Protein AF-A0A842RQL1-F1 (afdb_monomer_lite)

Foldseek 3Di:
DVVQVVVLVVVCVVDPPQDFDAQPPPRHTDDLVVVCVVVVVDGSVVSSVQNPDPVDHDHDPVRVVVVLVVLLVVLCVVPQWDAAPQPRDIDGLVLQCVQPVVDDSVRSSVQVVPNPHHGHSHPVSVVVVVVVVVVVVVVVD

Radius of gyration: 20.61 Å; chains: 1; bounding box: 46×21×64 Å

Structure (mmCIF, N/CA/C/O backbone):
data_AF-A0A842RQL1-F1
#
_entry.id   AF-A0A842RQL1-F1
#
loop_
_atom_site.group_PDB
_atom_site.id
_atom_site.type_symbol
_atom_site.label_atom_id
_atom_site.label_alt_id
_atom_site.label_comp_id
_atom_site.label_asym_id
_atom_site.label_entity_id
_atom_site.label_seq_id
_atom_site.pdbx_PDB_ins_code
_atom_site.Cartn_x
_atom_site.Cartn_y
_atom_site.Cartn_z
_atom_site.occupancy
_atom_site.B_iso_or_equiv
_atom_site.auth_seq_id
_atom_site.auth_comp_id
_atom_site.auth_asym_id
_atom_site.auth_atom_id
_atom_site.pdbx_PDB_model_num
ATOM 1 N N . MET A 1 1 ? 17.339 8.355 2.022 1.00 83.81 1 MET A N 1
ATOM 2 C CA . MET A 1 1 ? 16.673 8.332 0.694 1.00 83.81 1 MET A CA 1
ATOM 3 C C . MET A 1 1 ? 17.666 8.592 -0.432 1.00 83.81 1 MET A C 1
ATOM 5 O O . MET A 1 1 ? 17.763 7.773 -1.337 1.00 83.81 1 MET A O 1
ATOM 9 N N . TRP A 1 2 ? 18.441 9.677 -0.350 1.00 88.44 2 TRP A N 1
ATOM 10 C CA . TRP A 1 2 ? 19.443 10.046 -1.355 1.00 88.44 2 TRP A CA 1
ATOM 11 C C . TRP A 1 2 ? 20.438 8.914 -1.684 1.00 88.44 2 TRP A C 1
ATOM 13 O O . TRP A 1 2 ? 20.646 8.610 -2.856 1.00 88.44 2 TRP A O 1
ATOM 23 N N . ASP A 1 3 ? 20.943 8.196 -0.675 1.00 92.00 3 ASP A N 1
ATOM 24 C CA . ASP A 1 3 ? 21.897 7.092 -0.889 1.00 92.00 3 ASP A CA 1
ATOM 25 C C . ASP A 1 3 ? 21.315 5.960 -1.739 1.00 92.00 3 ASP A C 1
ATOM 27 O O . ASP A 1 3 ? 21.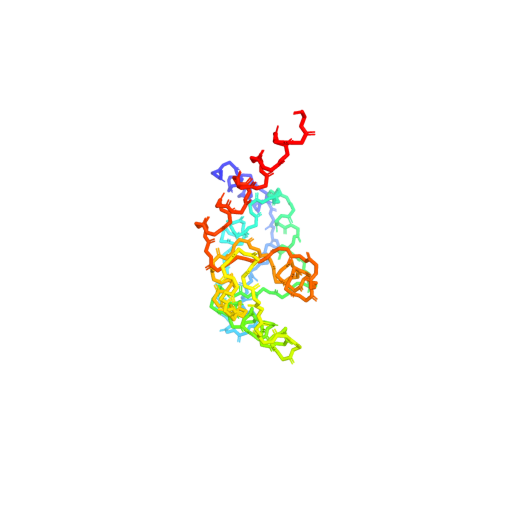981 5.428 -2.625 1.00 92.00 3 ASP A O 1
ATOM 31 N N . LYS A 1 4 ? 20.036 5.621 -1.528 1.00 91.88 4 LYS A N 1
ATOM 32 C CA . LYS A 1 4 ? 19.345 4.595 -2.324 1.00 91.88 4 LYS A CA 1
ATOM 33 C C . LYS A 1 4 ? 19.165 5.036 -3.776 1.00 91.88 4 LYS A C 1
ATOM 35 O O . LYS A 1 4 ? 19.255 4.199 -4.670 1.00 91.88 4 LYS A O 1
ATOM 40 N N . ILE A 1 5 ? 18.938 6.329 -4.015 1.00 93.62 5 ILE A N 1
ATOM 41 C CA . ILE A 1 5 ? 18.841 6.888 -5.370 1.00 93.62 5 ILE A CA 1
ATOM 42 C C . ILE A 1 5 ? 20.187 6.762 -6.086 1.00 93.62 5 ILE A C 1
ATOM 44 O O . ILE A 1 5 ? 20.210 6.318 -7.232 1.00 93.62 5 ILE A O 1
ATOM 48 N N . GLN A 1 6 ? 21.302 7.096 -5.427 1.00 95.31 6 GLN A N 1
ATOM 49 C CA . GLN A 1 6 ? 22.621 6.935 -6.047 1.00 95.31 6 GLN A CA 1
ATOM 50 C C . GLN A 1 6 ? 22.982 5.480 -6.301 1.00 95.31 6 GLN A C 1
ATOM 52 O O . GLN A 1 6 ? 23.402 5.145 -7.403 1.00 95.31 6 GLN A O 1
ATOM 57 N N . GLN A 1 7 ? 22.751 4.597 -5.329 1.00 95.62 7 GLN A N 1
ATOM 58 C CA . GLN A 1 7 ? 22.958 3.163 -5.534 1.00 95.62 7 GLN A CA 1
ATOM 59 C C . GLN A 1 7 ? 22.159 2.661 -6.740 1.00 95.62 7 GLN A C 1
ATOM 61 O O . GLN A 1 7 ? 22.676 1.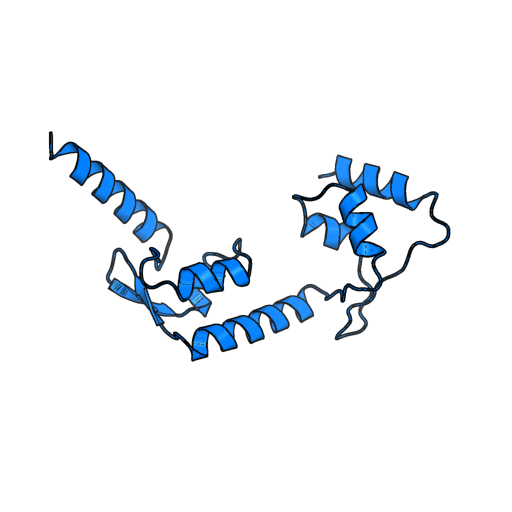905 -7.556 1.00 95.62 7 GLN A O 1
ATOM 66 N N . LEU A 1 8 ? 20.907 3.104 -6.887 1.00 95.38 8 LEU A N 1
ATOM 67 C CA . LEU A 1 8 ? 20.082 2.733 -8.029 1.00 95.38 8 LEU A CA 1
ATOM 68 C C . LEU A 1 8 ? 20.647 3.274 -9.353 1.00 95.38 8 LEU A C 1
ATOM 70 O O . LEU A 1 8 ? 20.659 2.540 -10.337 1.00 95.38 8 LEU A O 1
ATOM 74 N N . ARG A 1 9 ? 21.150 4.513 -9.384 1.00 94.81 9 ARG A N 1
ATOM 75 C CA . ARG A 1 9 ? 21.805 5.095 -10.570 1.00 94.81 9 ARG A CA 1
ATOM 76 C C . ARG A 1 9 ? 23.025 4.289 -11.000 1.00 94.81 9 ARG A C 1
ATOM 78 O O . ARG A 1 9 ? 23.119 3.935 -12.172 1.00 94.81 9 ARG A O 1
ATOM 85 N N . GLU A 1 10 ? 23.899 3.950 -10.057 1.00 96.19 10 GLU A N 1
ATOM 86 C CA . GLU A 1 10 ? 25.097 3.149 -10.332 1.00 96.19 10 GLU A CA 1
ATOM 87 C C . GLU A 1 10 ? 24.749 1.735 -10.811 1.00 96.19 10 GLU A C 1
ATOM 89 O O . GLU A 1 10 ? 25.418 1.198 -11.687 1.00 96.19 10 GLU A O 1
ATOM 94 N N . LEU A 1 11 ? 23.653 1.148 -10.318 1.00 95.06 11 LEU A N 1
ATOM 95 C CA . LEU A 1 11 ? 23.162 -0.144 -10.806 1.00 95.06 11 LEU A CA 1
ATOM 96 C C . LEU A 1 11 ? 22.543 -0.069 -12.212 1.00 95.06 11 LEU A C 1
ATOM 98 O O . LEU A 1 11 ? 22.604 -1.049 -12.951 1.00 95.06 11 LEU A O 1
ATOM 102 N N . ILE A 1 12 ? 21.926 1.057 -12.582 1.00 94.31 12 ILE A N 1
ATOM 103 C CA . ILE A 1 12 ? 21.296 1.248 -13.899 1.00 94.31 12 ILE A CA 1
ATOM 104 C C . ILE A 1 12 ? 22.331 1.575 -14.974 1.00 94.31 12 ILE A C 1
ATOM 106 O O . ILE A 1 12 ? 22.208 1.092 -16.094 1.00 94.31 12 ILE A O 1
ATOM 110 N N . LYS A 1 13 ? 23.345 2.381 -14.648 1.00 93.06 13 LYS A N 1
ATOM 111 C CA . LYS A 1 13 ? 24.355 2.882 -15.589 1.00 93.06 13 LYS A CA 1
ATOM 112 C C . LYS A 1 13 ? 24.997 1.806 -16.488 1.00 93.06 13 LYS A C 1
ATOM 114 O O . LYS A 1 13 ? 25.117 2.075 -17.680 1.00 93.06 13 LYS A O 1
ATOM 119 N N . PRO A 1 14 ? 25.381 0.610 -15.995 1.00 93.19 14 PRO A N 1
ATOM 120 C CA . PRO A 1 14 ? 25.957 -0.432 -16.848 1.00 93.19 14 PRO A CA 1
ATOM 121 C C . PRO A 1 14 ? 24.912 -1.257 -17.627 1.00 93.19 14 PRO A C 1
ATOM 123 O O . PRO A 1 14 ? 25.288 -2.128 -18.409 1.00 93.19 14 PRO A O 1
ATOM 126 N N . LEU A 1 15 ? 23.606 -1.049 -17.416 1.00 90.19 15 LEU A N 1
ATOM 127 C CA . LEU A 1 15 ? 22.557 -1.839 -18.062 1.00 90.19 15 LEU A CA 1
ATOM 128 C C . LEU A 1 15 ? 22.188 -1.279 -19.437 1.00 90.19 15 LEU A C 1
ATOM 130 O O . LEU A 1 15 ? 21.367 -0.372 -19.561 1.00 90.19 15 LEU A O 1
ATOM 134 N N . ASN A 1 16 ? 22.674 -1.937 -20.487 1.00 83.88 16 ASN A N 1
ATOM 135 C CA . ASN A 1 16 ? 22.273 -1.648 -21.871 1.00 83.88 16 ASN A CA 1
ATOM 136 C C . ASN A 1 16 ? 20.787 -1.952 -22.150 1.00 83.88 16 ASN A C 1
ATOM 138 O O . ASN A 1 16 ? 20.229 -1.492 -23.142 1.00 83.88 16 ASN A O 1
ATOM 142 N N . THR A 1 17 ? 20.132 -2.727 -21.282 1.00 88.00 17 THR A N 1
ATOM 143 C CA . THR A 1 17 ? 18.758 -3.227 -21.458 1.00 88.00 17 THR A CA 1
ATOM 144 C C . THR A 1 17 ? 17.776 -2.657 -20.434 1.00 88.00 17 THR A C 1
ATOM 146 O O . THR A 1 17 ? 16.765 -3.286 -20.115 1.00 88.00 17 THR A O 1
ATOM 149 N N . PHE A 1 18 ? 18.040 -1.460 -19.899 1.00 92.56 18 PHE A N 1
ATOM 150 C CA . PHE A 1 18 ? 17.141 -0.841 -18.930 1.00 92.56 18 PHE A CA 1
ATOM 151 C C . PHE A 1 18 ? 15.741 -0.594 -19.525 1.00 92.56 18 PHE A C 1
ATOM 153 O O . PHE A 1 18 ? 15.532 0.304 -20.342 1.00 92.56 18 PHE A O 1
ATOM 160 N N . LYS A 1 19 ? 14.752 -1.383 -19.085 1.00 91.56 19 LYS A N 1
ATOM 161 C CA . LYS A 1 19 ? 13.357 -1.233 -19.516 1.00 91.56 19 LYS A CA 1
ATOM 162 C C . LYS A 1 19 ? 12.765 0.110 -19.089 1.00 91.56 19 LYS A C 1
ATOM 164 O O . LYS A 1 19 ? 12.654 0.401 -17.897 1.00 91.56 19 LYS A O 1
ATOM 169 N N . ARG A 1 20 ? 12.284 0.886 -20.062 1.00 93.25 20 ARG A N 1
ATOM 170 C CA . ARG A 1 20 ? 11.334 1.977 -19.806 1.00 93.25 20 ARG A CA 1
ATOM 171 C C . ARG A 1 20 ? 9.970 1.373 -19.489 1.00 93.25 20 ARG A C 1
ATOM 173 O O . ARG A 1 20 ? 9.556 0.409 -20.132 1.00 93.25 20 ARG A O 1
ATOM 180 N N . ARG A 1 21 ? 9.280 1.921 -18.493 1.00 95.12 21 ARG A N 1
ATOM 181 C CA . ARG A 1 21 ? 7.947 1.464 -18.094 1.00 95.12 21 ARG A CA 1
ATOM 182 C C . ARG A 1 21 ? 6.930 2.558 -18.337 1.00 95.12 21 ARG A C 1
ATOM 184 O O . ARG A 1 21 ? 7.211 3.735 -18.138 1.00 95.12 21 ARG A O 1
ATOM 191 N N . LYS A 1 22 ? 5.739 2.125 -18.723 1.00 96.06 22 LYS A N 1
ATOM 192 C CA . LYS A 1 22 ? 4.546 2.951 -18.844 1.00 96.06 22 LYS A CA 1
ATOM 193 C C . LYS A 1 22 ? 3.484 2.409 -17.905 1.00 96.06 22 LYS A C 1
ATOM 195 O O . LYS A 1 22 ? 3.488 1.220 -17.585 1.00 96.06 22 LYS A O 1
ATOM 200 N N . CYS A 1 23 ? 2.586 3.280 -17.470 1.00 94.88 23 CYS A N 1
ATOM 201 C CA . CYS A 1 23 ? 1.401 2.865 -16.754 1.00 94.88 23 CYS A CA 1
ATOM 202 C C . CYS A 1 23 ? 0.593 1.927 -17.646 1.00 94.88 23 CYS A C 1
ATOM 204 O O . CYS A 1 23 ? 0.224 2.306 -18.755 1.00 94.88 23 CYS A O 1
ATOM 206 N N . TRP A 1 24 ? 0.284 0.740 -17.135 1.00 93.69 24 TRP A N 1
ATOM 207 C CA . TRP A 1 24 ? -0.493 -0.270 -17.844 1.00 93.69 24 TRP A CA 1
ATOM 208 C C . TRP A 1 24 ? -1.857 0.258 -18.310 1.00 93.69 24 TRP A C 1
ATOM 210 O O . TRP A 1 24 ? -2.296 -0.030 -19.416 1.00 93.69 24 TRP A O 1
ATOM 220 N N . ARG A 1 25 ? -2.495 1.104 -17.491 1.00 92.12 25 ARG A N 1
ATOM 221 C CA . ARG A 1 25 ? -3.836 1.634 -17.758 1.00 92.12 25 ARG A CA 1
ATOM 222 C C . ARG A 1 25 ? -3.869 2.860 -18.673 1.00 92.12 25 ARG A C 1
ATOM 224 O O . ARG A 1 25 ? -4.710 2.916 -19.558 1.00 92.12 25 ARG A O 1
ATOM 231 N N . CYS A 1 26 ? -3.026 3.868 -18.434 1.00 94.56 26 CYS A N 1
ATOM 232 C CA . CYS A 1 26 ? -3.101 5.150 -19.157 1.00 94.56 26 CYS A CA 1
ATOM 233 C C . CYS A 1 26 ? -1.909 5.434 -20.080 1.00 94.56 26 CYS A C 1
ATOM 235 O O . CYS A 1 26 ? -1.858 6.490 -20.702 1.00 94.56 26 CYS A O 1
ATOM 237 N N . GLY A 1 27 ? -0.915 4.544 -20.142 1.00 95.00 27 GLY A N 1
ATOM 238 C CA . GLY A 1 27 ? 0.258 4.697 -21.007 1.00 95.00 27 GLY A CA 1
ATOM 239 C C . GLY A 1 27 ? 1.263 5.772 -20.574 1.00 95.00 27 GLY A C 1
ATOM 240 O O . GLY A 1 27 ? 2.294 5.915 -21.229 1.00 95.00 27 GLY A O 1
ATOM 241 N N . LYS A 1 28 ? 1.010 6.503 -19.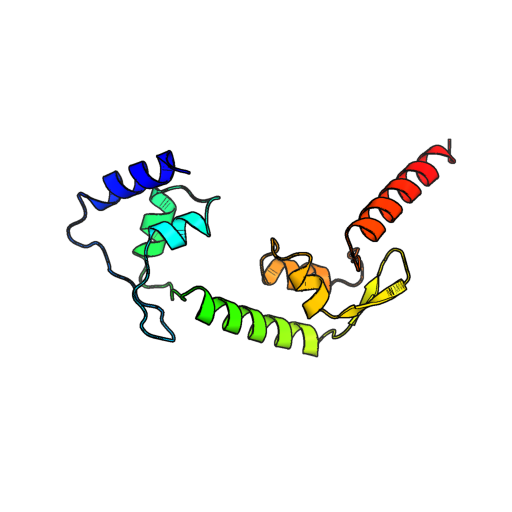477 1.00 95.75 28 LYS A N 1
ATOM 242 C CA . LYS A 1 28 ? 1.924 7.526 -18.937 1.00 95.75 28 LYS A CA 1
ATOM 243 C C . LYS A 1 28 ? 3.292 6.924 -18.616 1.00 95.75 28 LYS A C 1
ATOM 245 O O . LYS A 1 28 ? 3.350 5.898 -17.939 1.00 95.75 28 LYS A O 1
ATOM 250 N N . ASP A 1 29 ? 4.373 7.569 -19.049 1.00 96.38 29 ASP A N 1
ATOM 251 C CA . ASP A 1 29 ? 5.732 7.150 -18.696 1.00 96.38 29 ASP A CA 1
ATOM 252 C C . ASP A 1 29 ? 5.941 7.182 -17.179 1.00 96.38 29 ASP A C 1
ATOM 254 O O . ASP A 1 29 ? 5.516 8.109 -16.485 1.00 96.38 29 ASP A O 1
ATOM 258 N N . LEU A 1 30 ? 6.580 6.136 -16.663 1.00 95.62 30 LEU A N 1
ATOM 259 C CA . LEU A 1 30 ? 6.840 5.969 -15.242 1.00 95.62 30 LEU A CA 1
ATOM 260 C C . LEU A 1 30 ? 8.316 6.164 -14.936 1.00 95.62 30 LEU A C 1
ATOM 262 O O . LEU A 1 30 ? 9.197 5.765 -15.701 1.00 95.62 30 LEU A O 1
ATOM 266 N N . ASN A 1 31 ? 8.572 6.714 -13.755 1.00 94.19 31 ASN A N 1
ATOM 267 C CA . ASN A 1 31 ? 9.907 6.950 -13.248 1.00 94.19 31 ASN A CA 1
ATOM 268 C C . ASN A 1 31 ? 10.242 5.944 -12.139 1.00 94.19 31 ASN A C 1
ATOM 270 O O . ASN A 1 31 ? 9.520 5.817 -11.150 1.00 94.19 31 ASN A O 1
ATOM 274 N N . ILE A 1 32 ? 11.365 5.240 -12.286 1.00 94.81 32 ILE A N 1
ATOM 275 C CA . ILE A 1 32 ? 11.824 4.266 -11.291 1.00 94.81 32 ILE A CA 1
ATOM 276 C C . ILE A 1 32 ? 12.140 4.916 -9.936 1.00 94.81 32 ILE A C 1
ATOM 278 O O . ILE A 1 32 ? 12.037 4.255 -8.907 1.00 94.81 32 ILE A O 1
ATOM 282 N N . TYR A 1 33 ? 12.497 6.203 -9.910 1.00 93.88 33 TYR A N 1
ATOM 283 C CA . TYR A 1 33 ? 12.762 6.916 -8.658 1.00 93.88 33 TYR A CA 1
ATOM 284 C C . TYR A 1 33 ? 11.479 7.188 -7.865 1.00 93.88 33 TYR A C 1
ATOM 286 O O . TYR A 1 33 ? 11.513 7.140 -6.635 1.00 93.88 33 TYR A O 1
ATOM 294 N N . ASP A 1 34 ? 10.351 7.392 -8.549 1.00 90.56 34 ASP A N 1
ATOM 295 C CA . ASP A 1 34 ? 9.040 7.501 -7.899 1.00 90.56 34 ASP A CA 1
ATOM 296 C C . ASP A 1 34 ? 8.653 6.137 -7.320 1.00 90.56 34 ASP A C 1
ATOM 298 O O . ASP A 1 34 ? 8.321 6.026 -6.144 1.00 90.56 34 ASP A O 1
ATOM 302 N N . PHE A 1 35 ? 8.846 5.066 -8.099 1.00 91.69 35 PHE A N 1
ATOM 303 C CA . PHE A 1 35 ? 8.616 3.698 -7.631 1.00 91.69 35 PHE A CA 1
ATOM 304 C C . PHE A 1 35 ? 9.489 3.331 -6.419 1.00 91.69 35 PHE A C 1
ATOM 306 O O . PHE A 1 35 ? 8.994 2.720 -5.477 1.00 91.69 35 PHE A O 1
ATOM 313 N N . LEU A 1 36 ? 10.763 3.735 -6.403 1.00 92.75 36 LEU A N 1
ATOM 314 C CA . LEU A 1 36 ? 11.652 3.592 -5.245 1.00 92.75 36 LEU A CA 1
ATOM 315 C C . LEU A 1 36 ? 11.128 4.370 -4.025 1.00 92.75 36 LEU A C 1
ATOM 317 O O . LEU A 1 36 ? 11.210 3.869 -2.906 1.00 92.75 36 LEU A O 1
ATOM 321 N N . SER A 1 37 ? 10.622 5.586 -4.236 1.00 89.19 37 SER A N 1
ATOM 322 C CA . SER A 1 37 ? 10.115 6.456 -3.167 1.00 89.19 37 SER A CA 1
ATOM 323 C C . SER A 1 37 ? 8.814 5.934 -2.555 1.00 89.19 37 SER A C 1
ATOM 325 O O . SER A 1 37 ? 8.599 6.113 -1.363 1.00 89.19 37 SER A O 1
ATOM 327 N N . ASP A 1 38 ? 7.992 5.228 -3.330 1.00 84.94 38 ASP A N 1
ATOM 328 C CA . ASP A 1 38 ? 6.783 4.559 -2.830 1.00 84.94 38 ASP A CA 1
ATOM 329 C C . ASP A 1 38 ? 7.086 3.222 -2.121 1.00 84.94 38 ASP A C 1
ATOM 331 O O . ASP A 1 38 ? 6.228 2.669 -1.439 1.00 84.94 38 ASP A O 1
ATOM 335 N N . ASN A 1 39 ? 8.303 2.691 -2.280 1.00 88.06 39 ASN A N 1
ATOM 336 C CA . ASN A 1 39 ? 8.716 1.353 -1.843 1.00 88.06 39 ASN A CA 1
ATOM 337 C C . ASN A 1 39 ? 10.028 1.419 -1.037 1.00 88.06 39 ASN A C 1
ATOM 339 O O . ASN A 1 39 ? 10.982 0.662 -1.271 1.00 88.06 39 ASN A O 1
ATOM 343 N N . VAL A 1 40 ? 10.095 2.378 -0.106 1.00 87.19 40 VAL A N 1
ATOM 344 C CA . VAL A 1 40 ? 11.307 2.728 0.653 1.00 87.19 40 VAL A CA 1
ATOM 345 C C . VAL A 1 40 ? 11.868 1.587 1.494 1.00 87.19 40 VAL A C 1
ATOM 347 O O . VAL A 1 40 ? 13.041 1.645 1.863 1.00 87.19 40 VAL A O 1
ATOM 350 N N . GLU A 1 41 ? 11.082 0.558 1.807 1.00 89.44 41 GLU A N 1
ATOM 351 C CA . GLU A 1 41 ? 11.522 -0.615 2.561 1.00 89.44 41 GLU A CA 1
ATOM 352 C C . GLU A 1 41 ? 12.499 -1.491 1.763 1.00 89.44 41 GLU A C 1
ATOM 354 O O . GLU A 1 41 ? 13.373 -2.142 2.338 1.00 89.44 41 GLU A O 1
ATOM 359 N N . TYR A 1 42 ? 12.428 -1.464 0.431 1.00 92.56 42 TYR A N 1
ATOM 360 C CA . TYR A 1 42 ? 13.262 -2.310 -0.413 1.00 92.56 42 TYR A CA 1
ATOM 361 C C . TYR A 1 42 ? 14.645 -1.696 -0.675 1.00 92.56 42 TYR A C 1
ATOM 363 O O . TYR A 1 42 ? 14.875 -0.483 -0.599 1.00 92.56 42 TYR A O 1
ATOM 371 N N . SER A 1 43 ? 15.617 -2.558 -0.978 1.00 95.25 43 SER A N 1
ATOM 372 C CA . SER A 1 43 ? 16.946 -2.136 -1.428 1.00 95.25 43 SER A CA 1
ATOM 373 C C . SER A 1 43 ? 16.911 -1.669 -2.888 1.00 95.25 43 SER A C 1
ATOM 375 O O . SER A 1 43 ? 16.070 -2.118 -3.669 1.00 95.25 43 SER A O 1
ATOM 377 N N . ALA A 1 44 ? 17.869 -0.828 -3.293 1.00 95.25 44 ALA A N 1
ATOM 378 C CA . ALA A 1 44 ? 17.990 -0.366 -4.680 1.00 95.25 44 ALA A CA 1
ATOM 379 C C . ALA A 1 44 ? 18.072 -1.539 -5.680 1.00 95.25 44 ALA A C 1
ATOM 381 O O . ALA A 1 44 ? 17.384 -1.545 -6.700 1.00 95.25 44 ALA A O 1
ATOM 382 N N . LYS A 1 45 ? 18.832 -2.590 -5.339 1.00 95.88 45 LYS A N 1
ATOM 383 C CA . LYS A 1 45 ? 18.935 -3.823 -6.137 1.00 95.88 45 LYS A CA 1
ATOM 384 C C . LYS A 1 45 ? 17.587 -4.528 -6.295 1.00 95.88 45 LYS A C 1
ATOM 386 O O . LYS A 1 45 ? 17.260 -4.987 -7.388 1.00 95.88 45 LYS A O 1
ATOM 391 N N . ARG A 1 46 ? 16.791 -4.614 -5.223 1.00 96.50 46 ARG A N 1
ATOM 392 C CA . ARG A 1 46 ? 15.463 -5.238 -5.279 1.00 96.50 46 ARG A CA 1
ATOM 393 C C . ARG A 1 46 ? 14.498 -4.417 -6.130 1.00 96.50 46 ARG A C 1
ATOM 395 O O . ARG A 1 46 ? 13.798 -5.005 -6.947 1.00 96.50 46 ARG A O 1
ATOM 402 N N . ILE A 1 47 ? 14.507 -3.092 -5.991 1.00 96.31 47 ILE A N 1
ATOM 403 C CA . ILE A 1 47 ? 13.697 -2.182 -6.812 1.00 96.31 47 ILE A CA 1
ATOM 404 C C . ILE A 1 47 ? 14.024 -2.334 -8.294 1.00 96.31 47 ILE A C 1
ATOM 406 O O . ILE A 1 47 ? 13.112 -2.500 -9.099 1.00 96.31 47 ILE A O 1
ATOM 410 N N . LEU A 1 48 ? 15.309 -2.365 -8.654 1.00 96.31 48 LEU A N 1
ATOM 411 C CA . LEU A 1 48 ? 15.725 -2.603 -10.032 1.00 96.31 48 LEU A CA 1
ATOM 412 C C . LEU A 1 48 ? 15.254 -3.969 -10.548 1.00 96.31 48 LEU A C 1
ATOM 414 O O . LEU A 1 48 ? 14.728 -4.056 -11.654 1.00 96.31 48 LEU A O 1
ATOM 418 N N . GLY A 1 49 ? 15.387 -5.027 -9.741 1.00 95.62 49 GLY A N 1
ATOM 419 C CA . GLY A 1 49 ? 14.903 -6.363 -10.099 1.00 95.62 49 GLY A CA 1
ATOM 420 C C . GLY A 1 49 ? 13.393 -6.401 -10.360 1.00 95.62 49 GLY A C 1
ATOM 421 O O . GLY A 1 49 ? 12.956 -6.953 -11.368 1.00 95.62 49 GLY A O 1
ATOM 422 N N . LEU A 1 50 ? 12.598 -5.762 -9.497 1.00 95.56 50 LEU A N 1
ATOM 423 C CA . LEU A 1 50 ? 11.152 -5.623 -9.694 1.00 95.56 50 LEU A CA 1
ATOM 424 C C . LEU A 1 50 ? 10.852 -4.813 -10.961 1.00 95.56 50 LEU A C 1
ATOM 426 O O . LEU A 1 50 ? 10.078 -5.257 -11.805 1.00 95.56 50 LEU A O 1
ATOM 430 N N . TRP A 1 51 ? 11.526 -3.679 -11.155 1.00 96.19 51 TRP A N 1
ATOM 431 C CA . TRP A 1 51 ? 11.358 -2.823 -12.330 1.00 96.19 51 TRP A CA 1
ATOM 432 C C . TRP A 1 51 ? 11.646 -3.545 -13.652 1.00 96.19 51 TRP A C 1
ATOM 434 O O . TRP A 1 51 ? 10.966 -3.314 -14.653 1.00 96.19 51 TRP A O 1
ATOM 444 N N . GLN A 1 52 ? 12.625 -4.451 -13.680 1.00 94.81 52 GLN A N 1
ATOM 445 C CA . GLN A 1 52 ? 12.968 -5.235 -14.872 1.00 94.81 52 GLN A CA 1
ATOM 446 C C . GLN A 1 52 ? 12.058 -6.463 -15.094 1.00 94.81 52 GLN A C 1
ATOM 448 O O . GLN A 1 52 ? 12.050 -7.020 -16.198 1.00 94.81 52 GLN A O 1
ATOM 453 N N . SER A 1 53 ? 11.245 -6.860 -14.107 1.00 94.62 53 SER A N 1
ATOM 454 C CA . SER A 1 53 ? 10.394 -8.062 -14.157 1.00 94.62 53 SER A CA 1
ATOM 455 C C . SER A 1 53 ? 9.305 -7.987 -15.230 1.00 94.62 53 SER A C 1
ATOM 457 O O . SER A 1 53 ? 8.512 -7.050 -15.257 1.00 94.62 53 SER A O 1
ATOM 459 N N . SER A 1 54 ? 9.207 -8.983 -16.110 1.00 90.88 54 SER A N 1
ATOM 460 C CA . SER A 1 54 ? 8.114 -9.072 -17.096 1.00 90.88 54 SER A CA 1
ATOM 461 C C . SER A 1 54 ? 6.750 -9.388 -16.478 1.00 90.88 54 SER A C 1
ATOM 463 O O . SER A 1 54 ? 5.743 -9.164 -17.134 1.00 90.88 54 SER A O 1
ATOM 465 N N . MET A 1 55 ? 6.716 -9.871 -15.235 1.00 91.75 55 MET A N 1
ATOM 466 C CA . MET A 1 55 ? 5.490 -10.325 -14.566 1.00 91.75 55 MET A CA 1
ATOM 467 C C . MET A 1 55 ? 4.720 -9.203 -13.857 1.00 91.75 55 MET A C 1
ATOM 469 O O . MET A 1 55 ? 3.662 -9.460 -13.296 1.00 91.75 55 MET A O 1
ATOM 473 N N . LEU A 1 56 ? 5.267 -7.983 -13.804 1.00 90.25 56 LEU A N 1
ATOM 474 C CA . LEU A 1 56 ? 4.672 -6.882 -13.048 1.00 90.25 56 LEU A CA 1
ATOM 475 C C . LEU A 1 56 ? 4.059 -5.827 -13.965 1.00 90.25 56 LEU A C 1
ATOM 477 O O . LEU A 1 56 ? 4.731 -5.265 -14.837 1.00 90.25 56 LEU A O 1
ATOM 481 N N . GLU A 1 57 ? 2.799 -5.514 -13.683 1.00 91.88 57 GLU A N 1
ATOM 482 C CA . GLU A 1 57 ? 2.100 -4.351 -14.210 1.00 91.88 57 GLU A CA 1
ATOM 483 C C . GLU A 1 57 ? 2.357 -3.143 -13.310 1.00 91.88 57 GLU A C 1
ATOM 485 O O . GLU A 1 57 ? 2.164 -3.186 -12.094 1.00 91.88 57 GLU A O 1
ATOM 490 N N . PHE A 1 58 ? 2.770 -2.034 -13.916 1.00 92.62 58 PHE A N 1
ATOM 491 C CA . PHE A 1 58 ? 3.024 -0.797 -13.192 1.00 92.62 58 PHE A CA 1
ATOM 492 C C . PHE A 1 58 ? 1.895 0.193 -13.442 1.00 92.62 58 PHE A C 1
ATOM 494 O O . PHE A 1 58 ? 1.437 0.371 -14.571 1.00 92.62 58 PHE A O 1
ATOM 501 N N . HIS A 1 59 ? 1.471 0.880 -12.389 1.00 90.50 59 HIS A N 1
ATOM 502 C CA . HIS A 1 59 ? 0.405 1.869 -12.445 1.00 90.50 59 HIS A CA 1
ATOM 503 C C . HIS A 1 59 ? 0.935 3.220 -11.969 1.00 90.50 59 HIS A C 1
ATOM 505 O O . HIS A 1 59 ? 1.659 3.285 -10.981 1.00 90.50 59 HIS A O 1
ATOM 511 N N . CYS A 1 60 ? 0.586 4.308 -12.666 1.00 90.31 60 CYS A N 1
ATOM 512 C CA . CYS A 1 60 ? 0.848 5.646 -12.143 1.00 90.31 60 CYS A CA 1
ATOM 513 C C . CYS A 1 60 ? -0.002 5.883 -10.886 1.00 90.31 60 CYS A C 1
ATOM 515 O O . CYS A 1 60 ? -1.031 5.228 -10.699 1.00 90.31 60 CYS A O 1
ATOM 517 N N . CYS A 1 61 ? 0.381 6.856 -10.058 1.00 83.88 61 CYS A N 1
ATOM 518 C CA . CYS A 1 61 ? -0.293 7.132 -8.788 1.00 83.88 61 CYS A CA 1
ATOM 519 C C . CYS A 1 61 ? -1.812 7.339 -8.935 1.00 83.88 61 CYS A C 1
ATOM 521 O O . CYS A 1 61 ? -2.579 6.896 -8.088 1.00 83.88 61 CYS A O 1
ATOM 523 N N . GLU A 1 62 ? -2.269 7.981 -10.013 1.00 86.62 62 GLU A N 1
ATOM 524 C CA . GLU A 1 62 ? -3.699 8.190 -10.277 1.00 86.62 62 GLU A CA 1
ATOM 525 C C . GLU A 1 62 ? -4.415 6.875 -10.592 1.00 86.62 62 GLU A C 1
ATOM 527 O O . GLU A 1 62 ? -5.411 6.543 -9.953 1.00 86.62 62 GLU A O 1
ATOM 532 N N . CYS A 1 63 ? -3.880 6.080 -11.522 1.00 85.81 63 CYS A N 1
ATOM 533 C CA . CYS A 1 63 ? -4.452 4.778 -11.863 1.00 85.81 63 CYS A CA 1
ATOM 534 C C . CYS A 1 63 ? -4.437 3.821 -10.667 1.00 85.81 63 CYS A C 1
ATOM 536 O O . CYS A 1 63 ? -5.398 3.080 -10.473 1.00 85.81 63 CYS A O 1
ATOM 538 N N . PHE A 1 64 ? -3.393 3.885 -9.839 1.00 84.12 64 PHE A N 1
ATOM 539 C CA . PHE A 1 64 ? -3.301 3.117 -8.606 1.00 84.12 64 PHE A CA 1
ATOM 540 C C . PHE A 1 64 ? -4.361 3.535 -7.574 1.00 84.12 64 PHE A C 1
ATOM 542 O O . PHE A 1 64 ? -4.983 2.671 -6.964 1.00 84.12 64 PHE A O 1
ATOM 549 N N . LYS A 1 65 ? -4.650 4.838 -7.421 1.00 80.38 65 LYS A N 1
ATOM 550 C CA . LYS A 1 65 ? -5.754 5.313 -6.562 1.00 80.38 65 LYS A CA 1
ATOM 551 C C . LYS A 1 65 ? -7.100 4.727 -6.989 1.00 80.38 65 LYS A C 1
ATOM 553 O O . LYS A 1 65 ? -7.877 4.322 -6.130 1.00 80.38 65 LYS A O 1
ATOM 558 N N . PHE A 1 66 ? -7.362 4.640 -8.295 1.00 80.19 66 PHE A N 1
ATOM 559 C CA . PHE A 1 66 ? -8.586 4.013 -8.800 1.00 80.19 66 PHE A CA 1
ATOM 560 C C . PHE A 1 66 ? -8.642 2.508 -8.518 1.00 80.19 66 PHE A C 1
ATOM 562 O O . PHE A 1 66 ? -9.696 2.020 -8.123 1.00 80.19 66 PHE A O 1
ATOM 569 N N . LEU A 1 67 ? -7.527 1.785 -8.681 1.00 79.12 67 LEU A N 1
ATOM 570 C CA . LEU A 1 67 ? -7.453 0.362 -8.328 1.00 79.12 67 LEU A CA 1
ATOM 571 C C . LEU A 1 67 ? -7.734 0.146 -6.840 1.00 79.12 67 LEU A C 1
ATOM 573 O O . LEU A 1 67 ? -8.611 -0.643 -6.497 1.00 79.12 67 LEU A O 1
ATOM 577 N N . LYS A 1 68 ? -7.080 0.931 -5.971 1.00 77.12 68 LYS A N 1
ATOM 578 C CA . LYS A 1 68 ? -7.320 0.897 -4.523 1.00 77.12 68 LYS A CA 1
ATOM 579 C C . LYS A 1 68 ? -8.789 1.185 -4.197 1.00 77.12 68 LYS A C 1
ATOM 581 O O . LYS A 1 68 ? -9.357 0.525 -3.339 1.00 77.12 68 LYS A O 1
ATOM 586 N N . GLY A 1 69 ? -9.422 2.126 -4.902 1.00 80.62 69 GLY A N 1
ATOM 587 C CA . GLY A 1 69 ? -10.858 2.398 -4.779 1.00 80.62 69 GLY A CA 1
ATOM 588 C C . GLY A 1 69 ? -11.735 1.196 -5.146 1.00 80.62 69 GLY A C 1
ATOM 589 O O . GLY A 1 69 ? -12.651 0.867 -4.400 1.00 80.62 69 GLY A O 1
ATOM 590 N N . GLY A 1 70 ? -11.429 0.505 -6.248 1.00 83.69 70 GLY A N 1
ATOM 591 C CA . GLY A 1 70 ? -12.143 -0.711 -6.649 1.00 83.69 70 GLY A CA 1
ATOM 592 C C . GLY A 1 70 ? -12.005 -1.844 -5.629 1.00 83.69 70 GLY A C 1
ATOM 593 O O . GLY A 1 70 ? -12.989 -2.492 -5.284 1.00 83.69 70 GLY A O 1
ATOM 594 N N . GLU A 1 71 ? -10.808 -2.04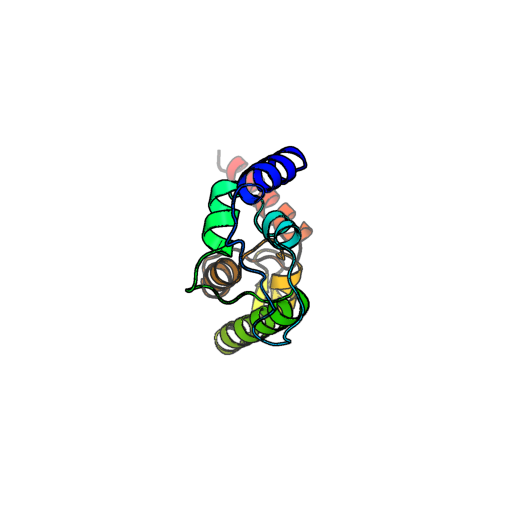9 -5.079 1.00 85.38 71 GLU A N 1
ATOM 595 C CA . GLU A 1 71 ? -10.597 -3.041 -4.020 1.00 85.38 71 GLU A CA 1
ATOM 596 C C . GLU A 1 71 ? -11.322 -2.671 -2.719 1.00 85.38 71 GLU A C 1
ATOM 598 O O . GLU A 1 71 ? -11.913 -3.541 -2.079 1.00 85.38 71 GLU A O 1
ATOM 603 N N . LEU A 1 72 ? -11.348 -1.386 -2.351 1.00 87.75 72 LEU A N 1
ATOM 604 C CA . LEU A 1 72 ? -12.133 -0.910 -1.211 1.00 87.75 72 LEU A CA 1
ATOM 605 C C . LEU A 1 72 ? -13.629 -1.163 -1.419 1.00 87.75 72 LEU A C 1
ATOM 607 O O . LEU A 1 72 ? -14.272 -1.657 -0.502 1.00 87.75 72 LEU A O 1
ATOM 611 N N . GLN A 1 73 ? -14.169 -0.934 -2.619 1.00 89.12 73 GLN A N 1
ATOM 612 C CA . GLN A 1 73 ? -15.570 -1.250 -2.930 1.00 89.12 73 GLN A CA 1
ATOM 613 C C . GLN A 1 73 ? -15.880 -2.746 -2.772 1.00 89.12 73 GLN A C 1
ATOM 615 O O . GLN A 1 73 ? -16.965 -3.113 -2.325 1.00 89.12 73 GLN A O 1
ATOM 620 N N . LEU A 1 74 ? -14.942 -3.635 -3.117 1.00 89.94 74 LEU A N 1
ATOM 621 C CA . LEU A 1 74 ? -15.125 -5.075 -2.909 1.00 89.94 74 LEU A CA 1
ATOM 622 C C . LEU A 1 74 ? -15.193 -5.435 -1.418 1.00 89.94 74 LEU A C 1
ATOM 624 O O . LEU A 1 74 ? -15.996 -6.283 -1.037 1.00 89.94 74 LEU A O 1
ATOM 628 N N . ILE A 1 75 ? -14.383 -4.788 -0.578 1.00 91.38 75 ILE A N 1
ATOM 629 C CA . ILE A 1 75 ? -14.410 -4.977 0.881 1.00 91.38 75 ILE A CA 1
ATOM 630 C C . ILE A 1 75 ? -15.695 -4.373 1.474 1.00 91.38 75 ILE A C 1
ATOM 632 O O . ILE A 1 75 ? -16.348 -5.009 2.299 1.00 91.38 75 ILE A O 1
ATOM 636 N N . GLU A 1 76 ? -16.089 -3.182 1.022 1.00 90.62 76 GLU A N 1
ATOM 637 C CA . GLU A 1 76 ? -17.298 -2.464 1.451 1.00 90.62 76 GLU A CA 1
ATOM 638 C C . GLU A 1 76 ? -18.573 -3.277 1.184 1.00 90.62 76 GLU A C 1
ATOM 640 O O . GLU A 1 76 ? -19.448 -3.356 2.044 1.00 90.62 76 GLU A O 1
ATOM 645 N N . ARG A 1 77 ? -18.649 -3.974 0.040 1.00 91.94 77 ARG A N 1
ATOM 646 C CA . ARG A 1 77 ? -19.755 -4.899 -0.275 1.00 91.94 77 ARG A CA 1
ATOM 647 C C . ARG A 1 77 ? -19.904 -6.041 0.734 1.00 91.94 77 ARG A C 1
ATOM 649 O O . ARG A 1 77 ? -20.999 -6.576 0.867 1.00 91.94 77 ARG A O 1
ATOM 656 N N . ILE A 1 78 ? -18.824 -6.434 1.414 1.00 93.62 78 ILE A N 1
ATOM 657 C CA . ILE A 1 78 ? -18.845 -7.480 2.448 1.00 93.62 78 ILE A CA 1
ATOM 658 C C . ILE A 1 78 ? -19.217 -6.873 3.803 1.00 93.62 78 ILE A C 1
ATOM 660 O O . ILE A 1 78 ? -20.039 -7.428 4.533 1.00 93.62 78 ILE A O 1
ATOM 664 N N . LEU A 1 79 ? -18.590 -5.750 4.158 1.00 92.12 79 LEU A N 1
ATOM 665 C CA . LEU A 1 79 ? -18.827 -5.056 5.417 1.00 92.12 79 LEU A CA 1
ATOM 666 C C . LEU A 1 79 ? -18.716 -3.546 5.215 1.00 92.12 79 LEU A C 1
ATOM 668 O O . LEU A 1 79 ? -17.621 -2.984 5.222 1.00 92.12 79 LEU A O 1
ATOM 672 N N . ASN A 1 80 ? -19.871 -2.905 5.063 1.00 90.19 80 ASN A N 1
ATOM 673 C CA . ASN A 1 80 ? -19.966 -1.487 4.730 1.00 90.19 80 ASN A CA 1
ATOM 674 C C . ASN A 1 80 ? -19.498 -0.587 5.888 1.00 90.19 80 ASN A C 1
ATOM 676 O O . ASN A 1 80 ? -18.637 0.278 5.727 1.00 90.19 80 ASN A O 1
ATOM 680 N N . THR A 1 81 ? -20.021 -0.844 7.089 1.00 94.75 81 THR A N 1
ATOM 681 C CA . THR A 1 81 ? -19.750 -0.038 8.282 1.00 94.75 81 THR A CA 1
ATOM 682 C C . THR A 1 81 ? -19.292 -0.890 9.462 1.00 94.75 81 THR A C 1
ATOM 684 O O . THR A 1 81 ? -19.624 -2.073 9.589 1.00 94.75 81 THR A O 1
ATOM 687 N N . ARG A 1 82 ? -18.512 -0.272 10.351 1.00 96.00 82 ARG A N 1
ATOM 688 C CA . ARG A 1 82 ? -18.112 -0.822 11.649 1.00 96.00 82 ARG A CA 1
ATOM 689 C C . ARG A 1 82 ? -18.292 0.212 12.745 1.00 96.00 82 ARG A C 1
ATOM 691 O O . ARG A 1 82 ? -18.177 1.404 12.503 1.00 96.00 82 ARG A O 1
ATOM 698 N N . LYS A 1 83 ? -18.493 -0.256 13.972 1.00 97.00 83 LYS A N 1
ATOM 699 C CA . LYS A 1 83 ? -18.553 0.601 15.155 1.00 97.00 83 LYS A CA 1
ATOM 700 C C . LYS A 1 83 ? -17.150 0.915 15.666 1.00 97.00 83 LYS A C 1
ATOM 702 O O . LYS A 1 83 ? -16.309 0.020 15.762 1.00 97.00 83 LYS A O 1
ATOM 707 N N . CYS A 1 84 ? -16.909 2.173 16.021 1.00 96.56 84 CYS A N 1
ATOM 708 C CA . CYS A 1 84 ? -15.704 2.591 16.726 1.00 96.56 84 CYS A CA 1
ATOM 709 C C . CYS A 1 84 ? -15.587 1.845 18.056 1.00 96.56 84 CYS A C 1
ATOM 711 O O . CYS A 1 84 ? -16.492 1.915 18.883 1.00 96.56 84 CYS A O 1
ATOM 713 N N . THR A 1 85 ? -14.441 1.213 18.304 1.00 96.62 85 THR A N 1
ATOM 714 C CA . THR A 1 85 ? -14.175 0.455 19.533 1.00 96.62 85 THR A CA 1
ATOM 715 C C . THR A 1 85 ? -14.288 1.314 20.799 1.00 96.62 85 THR A C 1
ATOM 717 O O . THR A 1 85 ? -14.593 0.784 21.860 1.00 96.62 85 THR A O 1
ATOM 720 N N . TYR A 1 86 ? -14.070 2.632 20.706 1.00 96.38 86 TYR A N 1
ATOM 721 C CA . TYR A 1 86 ? -14.149 3.533 21.862 1.00 96.38 86 TYR A CA 1
ATOM 722 C C . TYR A 1 86 ? -15.507 4.231 22.011 1.00 96.38 86 TYR A C 1
ATOM 724 O O . TYR A 1 86 ? -16.132 4.140 23.059 1.00 96.38 86 TYR A O 1
ATOM 732 N N . CYS A 1 87 ? -15.952 4.968 20.987 1.00 96.12 87 CYS A N 1
ATOM 733 C CA . CYS A 1 87 ? -17.139 5.828 21.087 1.00 96.12 87 CYS A CA 1
ATOM 734 C C . CYS A 1 87 ? -18.408 5.220 20.477 1.00 96.12 87 CYS A C 1
ATOM 736 O O . CYS A 1 87 ? -19.444 5.868 20.504 1.00 96.12 87 CYS A O 1
ATOM 738 N N . ASN A 1 88 ? -18.329 4.011 19.909 1.00 96.81 88 ASN A N 1
ATOM 739 C CA . ASN A 1 88 ? -19.446 3.300 19.281 1.00 96.81 88 ASN A CA 1
ATOM 740 C C . ASN A 1 88 ? -20.141 4.041 18.113 1.00 96.81 88 ASN A C 1
ATOM 742 O O . ASN A 1 88 ? -21.223 3.652 17.679 1.00 96.81 88 ASN A O 1
ATOM 746 N N . GLU A 1 89 ? -19.511 5.083 17.573 1.00 96.56 89 GLU A N 1
ATOM 747 C CA . GLU A 1 89 ? -19.957 5.750 16.346 1.00 96.56 89 GLU A CA 1
ATOM 748 C C . GLU A 1 89 ? -19.738 4.854 15.126 1.00 96.56 89 GLU A C 1
ATOM 750 O O . GLU A 1 89 ? -18.800 4.048 15.103 1.00 96.56 89 GLU A O 1
ATOM 755 N N . ASP A 1 90 ? -20.583 5.008 14.108 1.00 96.56 90 ASP A N 1
ATOM 756 C CA . ASP A 1 90 ? -20.401 4.316 12.834 1.00 96.56 90 ASP A CA 1
ATOM 757 C C . ASP A 1 90 ? -19.197 4.871 12.068 1.00 96.56 90 ASP A C 1
ATOM 759 O O . ASP A 1 90 ? -18.961 6.075 11.986 1.00 96.56 90 ASP A O 1
ATOM 763 N N . ILE A 1 91 ? -18.420 3.954 11.504 1.00 95.81 91 ILE A N 1
ATOM 764 C CA . ILE A 1 91 ? -17.254 4.215 10.675 1.00 95.81 91 ILE A CA 1
ATOM 765 C C . ILE A 1 91 ? -17.487 3.497 9.352 1.00 95.81 91 ILE A C 1
ATOM 767 O O . ILE A 1 91 ? -17.677 2.279 9.335 1.00 95.81 91 ILE A O 1
ATOM 771 N N . ASP A 1 92 ? -17.435 4.229 8.247 1.00 94.56 92 ASP A N 1
ATOM 772 C CA . ASP A 1 92 ? -17.382 3.637 6.915 1.00 94.56 92 ASP A CA 1
ATOM 773 C C . ASP A 1 92 ? -15.936 3.282 6.526 1.00 94.56 92 ASP A C 1
ATOM 775 O O . ASP A 1 92 ? -14.959 3.889 6.992 1.00 94.56 92 ASP A O 1
ATOM 779 N N . LEU A 1 93 ? -15.793 2.275 5.663 1.00 93.19 93 LEU A N 1
ATOM 780 C CA . LEU A 1 93 ? -14.485 1.781 5.236 1.00 93.19 93 LEU A CA 1
ATOM 781 C C . LEU A 1 93 ? -13.641 2.878 4.574 1.00 93.19 93 LEU A C 1
ATOM 783 O O . LEU A 1 93 ? -12.419 2.911 4.750 1.00 93.19 93 LEU A O 1
ATOM 787 N N . TYR A 1 94 ? -14.265 3.777 3.813 1.00 90.69 94 TYR A N 1
ATOM 788 C CA . TYR A 1 94 ? -13.548 4.808 3.080 1.00 90.69 94 TYR A CA 1
ATOM 789 C C . TYR A 1 94 ? -12.899 5.818 4.035 1.00 90.69 94 TYR A C 1
ATOM 791 O O . TYR A 1 94 ? -11.682 6.034 3.965 1.00 90.69 94 TYR A O 1
ATOM 799 N N . SER A 1 95 ? -13.659 6.353 4.992 1.00 90.94 95 SER A N 1
ATOM 800 C CA . SER A 1 95 ? -13.171 7.230 6.060 1.00 90.94 95 SER A CA 1
ATOM 801 C C . SER A 1 95 ? -12.064 6.560 6.874 1.00 90.94 95 SER A C 1
ATOM 803 O O . SER A 1 95 ? -11.014 7.167 7.112 1.00 90.94 95 SER A O 1
ATOM 805 N N . TYR A 1 96 ? -12.237 5.283 7.228 1.00 93.75 96 TYR A N 1
ATOM 806 C CA . TYR A 1 96 ? -11.209 4.512 7.929 1.00 93.75 96 TYR A CA 1
ATOM 807 C C . TYR A 1 96 ? -9.925 4.354 7.102 1.00 93.75 96 TYR A C 1
ATOM 809 O O . TYR A 1 96 ? -8.826 4.581 7.616 1.00 93.75 96 TYR A O 1
ATOM 817 N N . SER A 1 97 ? -10.041 4.015 5.815 1.00 91.81 97 SER A N 1
ATOM 818 C CA . SER A 1 97 ? -8.894 3.838 4.914 1.00 91.81 97 SER A CA 1
ATOM 819 C C . SER A 1 97 ? -8.110 5.138 4.709 1.00 91.81 97 SER A C 1
ATOM 821 O O . SER A 1 97 ? -6.885 5.114 4.593 1.00 91.81 97 SER A O 1
ATOM 823 N N . LYS A 1 98 ? -8.799 6.287 4.721 1.00 89.56 98 LYS A N 1
ATOM 824 C CA . LYS A 1 98 ? -8.184 7.612 4.594 1.00 89.56 98 LYS A CA 1
ATOM 825 C C . LYS A 1 98 ? -7.384 7.986 5.841 1.00 89.56 98 LYS A C 1
ATOM 827 O O . LYS A 1 98 ? -6.285 8.521 5.717 1.00 89.56 98 LYS A O 1
ATOM 832 N N . LEU A 1 99 ? -7.913 7.689 7.028 1.00 88.25 99 LEU A N 1
ATOM 833 C CA . LEU A 1 99 ? -7.218 7.907 8.302 1.00 88.25 99 LEU A CA 1
ATOM 834 C C . LEU A 1 99 ? -6.017 6.973 8.487 1.00 88.25 99 LEU A C 1
ATOM 836 O O . LEU A 1 99 ? -5.054 7.339 9.156 1.00 88.25 99 LEU A O 1
ATOM 840 N N . ASN A 1 100 ? -6.067 5.789 7.878 1.00 88.94 100 ASN A N 1
ATOM 841 C CA . ASN A 1 100 ? -5.019 4.774 7.941 1.00 88.94 100 ASN A CA 1
ATOM 842 C C . ASN A 1 100 ? -4.370 4.564 6.564 1.00 88.94 100 ASN A C 1
ATOM 844 O O . ASN A 1 100 ? -4.166 3.437 6.118 1.00 88.94 100 ASN A O 1
ATOM 848 N N . ASN A 1 101 ? -4.045 5.663 5.876 1.00 83.69 101 ASN A N 1
ATOM 849 C CA . ASN A 1 101 ? -3.509 5.640 4.511 1.00 83.69 101 ASN A CA 1
ATOM 850 C C . ASN A 1 101 ? -2.157 4.913 4.368 1.00 83.69 101 ASN A C 1
ATOM 852 O O . ASN A 1 101 ? -1.791 4.548 3.251 1.00 83.69 101 ASN A O 1
ATOM 856 N N . TYR A 1 102 ? -1.456 4.697 5.482 1.00 82.00 102 TYR A N 1
ATOM 857 C CA . TYR A 1 102 ? -0.219 3.927 5.581 1.00 82.00 102 TYR A CA 1
ATOM 858 C C . TYR A 1 102 ? -0.428 2.414 5.421 1.00 82.00 102 TYR A C 1
ATOM 860 O O . TYR A 1 102 ? 0.535 1.705 5.146 1.00 82.00 102 TYR A O 1
ATOM 868 N N . LEU A 1 103 ? -1.658 1.914 5.585 1.00 85.69 103 LEU A N 1
ATOM 869 C CA . LEU A 1 103 ? -1.975 0.501 5.404 1.00 85.69 103 LEU A CA 1
ATOM 870 C C . LEU A 1 103 ? -2.100 0.144 3.917 1.00 85.69 103 LEU A C 1
ATOM 872 O O . LEU A 1 103 ? -2.751 0.842 3.118 1.00 85.69 103 LEU A O 1
ATOM 876 N N . LYS A 1 104 ? -1.515 -1.001 3.561 1.00 86.00 104 LYS A N 1
ATOM 877 C CA . LYS A 1 104 ? -1.715 -1.667 2.272 1.00 86.00 104 LYS A CA 1
ATOM 878 C C . LYS A 1 104 ? -3.135 -2.243 2.218 1.00 86.00 104 LYS A C 1
ATOM 880 O O . LYS A 1 104 ? -3.781 -2.475 3.238 1.00 86.00 104 LYS A O 1
ATOM 885 N N . ILE A 1 105 ? -3.657 -2.459 1.010 1.00 87.88 105 ILE A N 1
ATOM 886 C CA . ILE A 1 105 ? -5.059 -2.871 0.823 1.00 87.88 105 ILE A CA 1
ATOM 887 C C . ILE A 1 105 ? -5.384 -4.224 1.473 1.00 87.88 105 ILE A C 1
ATOM 889 O O . ILE A 1 105 ? -6.459 -4.380 2.046 1.00 87.88 105 ILE A O 1
ATOM 893 N N . TYR A 1 106 ? -4.441 -5.172 1.457 1.00 88.31 106 TYR A N 1
ATOM 894 C CA . TYR A 1 106 ? -4.609 -6.465 2.119 1.00 88.31 106 TYR A CA 1
ATOM 895 C C . TYR A 1 106 ? -4.645 -6.319 3.650 1.00 88.31 106 TYR A C 1
ATOM 897 O O . TYR A 1 106 ? -5.467 -6.956 4.294 1.00 88.31 106 TYR A O 1
ATOM 905 N N . GLU A 1 107 ? -3.852 -5.409 4.229 1.00 91.06 107 GLU A N 1
ATOM 906 C CA . GLU A 1 107 ? -3.876 -5.119 5.672 1.00 91.06 107 GLU A CA 1
ATOM 907 C C . GLU A 1 107 ? -5.197 -4.455 6.076 1.00 91.06 107 GLU A C 1
ATOM 909 O O . GLU A 1 107 ? -5.793 -4.814 7.091 1.00 91.06 107 GLU A O 1
ATOM 914 N N . LEU A 1 108 ? -5.693 -3.517 5.256 1.00 92.81 108 LEU A N 1
ATOM 915 C CA . LEU A 1 108 ? -7.021 -2.924 5.439 1.00 92.81 108 LEU A CA 1
ATOM 916 C C . LEU A 1 108 ? -8.109 -3.996 5.404 1.00 92.81 108 LEU A C 1
ATOM 918 O O . LEU A 1 108 ? -8.976 -3.994 6.272 1.00 92.81 108 LEU A O 1
ATOM 922 N N . LYS A 1 109 ? -8.056 -4.919 4.438 1.00 93.94 109 LYS A N 1
ATOM 923 C CA . LYS A 1 109 ? -9.003 -6.034 4.328 1.00 93.94 109 LYS A CA 1
ATOM 924 C C . LYS A 1 109 ? -8.981 -6.914 5.577 1.00 93.94 109 LYS A C 1
ATOM 926 O O . LYS A 1 109 ? -10.043 -7.179 6.138 1.00 93.94 109 LYS A O 1
ATOM 931 N N . ASP A 1 110 ? -7.798 -7.328 6.020 1.00 94.44 110 ASP A N 1
ATOM 932 C CA . ASP A 1 110 ? -7.630 -8.223 7.167 1.00 94.44 110 ASP A CA 1
ATOM 933 C C . ASP A 1 110 ? -8.125 -7.578 8.464 1.00 94.44 110 ASP A C 1
ATOM 935 O O . ASP A 1 110 ? -8.856 -8.202 9.236 1.00 94.44 110 ASP A O 1
ATOM 939 N N . ILE A 1 111 ? -7.793 -6.304 8.693 1.00 95.00 111 ILE A N 1
ATOM 940 C CA . ILE A 1 111 ? -8.258 -5.568 9.871 1.00 95.00 111 ILE A CA 1
ATOM 941 C C . ILE A 1 111 ? -9.765 -5.330 9.791 1.00 95.00 111 ILE A C 1
ATOM 943 O O . ILE A 1 111 ? -10.471 -5.588 10.766 1.00 95.00 111 ILE A O 1
ATOM 947 N N . TRP A 1 112 ? -10.267 -4.851 8.649 1.00 95.75 112 TRP A N 1
ATOM 948 C CA . TRP A 1 112 ? -11.660 -4.440 8.506 1.00 95.75 112 TRP A CA 1
ATOM 949 C C . TRP A 1 112 ? -12.618 -5.624 8.583 1.00 95.75 112 TRP A C 1
ATOM 951 O O . TRP A 1 112 ? -13.581 -5.566 9.344 1.00 95.75 112 TRP A O 1
ATOM 961 N N . LEU A 1 113 ? -12.341 -6.718 7.872 1.00 94.81 113 LEU A N 1
ATOM 962 C CA . LEU A 1 113 ? -13.215 -7.893 7.859 1.00 94.81 113 LEU A CA 1
ATOM 963 C C . LEU A 1 113 ? -13.099 -8.741 9.135 1.00 94.81 113 LEU A C 1
ATOM 965 O O . LEU A 1 113 ? -14.014 -9.504 9.451 1.00 94.81 113 LEU A O 1
ATOM 969 N N . ASN A 1 114 ? -12.031 -8.578 9.921 1.00 95.44 114 ASN A N 1
ATOM 970 C CA . ASN A 1 114 ? -11.926 -9.199 11.234 1.00 95.44 114 ASN A CA 1
ATOM 971 C C . ASN A 1 114 ? -12.690 -8.390 12.296 1.00 95.44 114 ASN A C 1
ATOM 973 O O . ASN A 1 114 ? -12.222 -7.366 12.801 1.00 95.44 114 ASN A O 1
ATOM 977 N N . ARG A 1 115 ? -13.855 -8.903 12.708 1.00 91.75 115 ARG A N 1
ATOM 978 C CA . ARG A 1 115 ? -14.710 -8.279 13.735 1.00 91.75 115 ARG A CA 1
ATOM 979 C C . ARG A 1 115 ? -14.065 -8.170 15.121 1.00 91.75 115 ARG A C 1
ATOM 981 O O . ARG A 1 115 ? -14.543 -7.377 15.924 1.00 91.75 115 ARG A O 1
ATOM 988 N N . LYS A 1 116 ? -13.005 -8.937 15.404 1.00 93.25 116 LYS A N 1
ATOM 989 C CA . LYS A 1 116 ? -12.256 -8.849 16.669 1.00 93.25 116 LYS A CA 1
ATOM 990 C C . LYS A 1 116 ? -11.214 -7.731 16.665 1.00 93.25 116 LYS A C 1
ATOM 992 O O . LYS A 1 116 ? -10.777 -7.327 17.734 1.00 93.25 116 LYS A O 1
ATOM 997 N N . SER A 1 117 ? -10.808 -7.247 15.491 1.00 95.06 117 SER A N 1
ATOM 998 C CA . SER A 1 117 ? -9.816 -6.177 15.386 1.00 95.06 117 SER A CA 1
ATOM 999 C C . SER A 1 117 ? -10.377 -4.857 15.901 1.00 95.06 117 SER A C 1
ATOM 1001 O O . SER A 1 117 ? -11.515 -4.501 15.599 1.00 95.06 117 SER A O 1
ATOM 1003 N N . GLU A 1 118 ? -9.563 -4.105 16.629 1.00 95.06 118 GLU A N 1
ATOM 1004 C CA . GLU A 1 118 ? -9.915 -2.776 17.122 1.00 95.06 118 GLU A CA 1
ATOM 1005 C C . GLU A 1 118 ? -9.911 -1.766 15.965 1.00 95.06 118 GLU A C 1
ATOM 1007 O O . GLU A 1 118 ? -8.955 -1.685 15.189 1.00 95.06 118 GLU A O 1
ATOM 1012 N N . VAL A 1 119 ? -10.978 -0.978 15.842 1.00 95.94 119 VAL A N 1
ATOM 1013 C CA . VAL A 1 119 ? -11.098 0.075 14.824 1.00 95.94 119 VAL A CA 1
ATOM 1014 C C . VAL A 1 119 ? -11.555 1.370 15.477 1.00 95.94 119 VAL A C 1
ATOM 1016 O O . VAL A 1 119 ? -12.430 1.381 16.339 1.00 95.94 119 VAL A O 1
ATOM 1019 N N . PHE A 1 120 ? -10.962 2.490 15.074 1.00 96.12 120 PHE A N 1
ATOM 1020 C CA . PHE A 1 120 ? -11.203 3.782 15.710 1.00 96.12 120 PHE A CA 1
ATOM 1021 C C . PHE A 1 120 ? -11.562 4.832 14.664 1.00 96.12 120 PHE A C 1
ATOM 1023 O O . PHE A 1 120 ? -10.922 4.907 13.617 1.00 96.12 120 PHE A O 1
ATOM 1030 N N . CYS A 1 121 ? -12.550 5.674 14.973 1.00 94.25 121 CYS A N 1
ATOM 1031 C CA . CYS A 1 121 ? -12.994 6.747 14.080 1.00 94.25 121 CYS A CA 1
ATOM 1032 C C . CYS A 1 121 ? -11.964 7.881 13.961 1.00 94.25 121 CYS A C 1
ATOM 1034 O O . CYS A 1 121 ? -12.031 8.676 13.033 1.00 94.25 121 CYS A O 1
ATOM 1036 N N . ASN A 1 122 ? -11.018 7.983 14.902 1.00 94.19 122 ASN A N 1
ATOM 1037 C CA . ASN A 1 122 ? -9.900 8.922 14.863 1.00 94.19 122 ASN A CA 1
ATOM 1038 C C . ASN A 1 122 ? -8.809 8.556 15.889 1.00 94.19 122 ASN A C 1
ATOM 1040 O O . ASN A 1 122 ? -8.967 7.679 16.745 1.00 94.19 122 ASN A O 1
ATOM 1044 N N . SER A 1 123 ? -7.689 9.280 15.820 1.00 91.88 123 SER A N 1
ATOM 1045 C CA . SER A 1 123 ? -6.540 9.105 16.716 1.00 91.88 123 SER A CA 1
ATOM 1046 C C . SER A 1 123 ? -6.844 9.436 18.182 1.00 91.88 123 SER A C 1
ATOM 1048 O O . SER A 1 123 ? -6.199 8.879 19.070 1.00 91.88 123 SER A O 1
ATOM 1050 N N . ILE A 1 124 ? -7.827 10.303 18.452 1.00 94.88 124 ILE A N 1
ATOM 1051 C CA . ILE A 1 124 ? -8.245 10.667 19.812 1.00 94.88 124 ILE A CA 1
ATOM 1052 C C . ILE A 1 124 ? -8.912 9.464 20.484 1.00 94.88 124 ILE A C 1
ATOM 1054 O O . ILE A 1 124 ? -8.523 9.102 21.591 1.00 94.88 124 ILE A O 1
ATOM 1058 N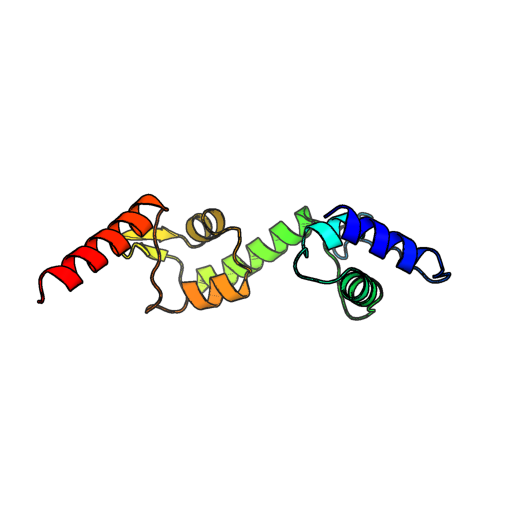 N . CYS A 1 125 ? -9.850 8.805 19.801 1.00 95.44 125 CYS A N 1
ATOM 1059 C CA . CYS A 1 125 ? -10.506 7.591 20.289 1.00 95.44 125 CYS A CA 1
ATOM 1060 C C . CYS A 1 125 ? -9.498 6.474 20.559 1.00 95.44 125 CYS A C 1
ATOM 1062 O O . CYS A 1 125 ? -9.525 5.879 21.632 1.00 95.44 125 CYS A O 1
ATOM 1064 N N . ARG A 1 126 ? -8.543 6.264 19.641 1.00 94.00 126 ARG A N 1
ATOM 1065 C CA .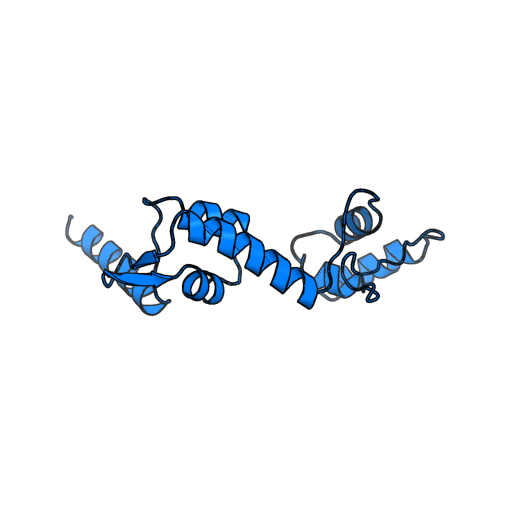 ARG A 1 126 ? -7.455 5.292 19.830 1.00 94.00 126 ARG A CA 1
ATOM 1066 C C . ARG A 1 126 ? -6.639 5.582 21.094 1.00 94.00 126 ARG A C 1
ATOM 1068 O O . ARG A 1 126 ? -6.392 4.689 21.895 1.00 94.00 126 ARG A O 1
ATOM 1075 N N . LYS A 1 127 ? -6.222 6.839 21.290 1.00 94.12 127 LYS A N 1
ATOM 1076 C CA . LYS A 1 127 ? -5.437 7.249 22.468 1.00 94.12 127 LYS A CA 1
ATOM 1077 C C . LYS A 1 127 ? -6.220 7.079 23.770 1.00 94.12 127 LYS A C 1
ATOM 1079 O O . LYS A 1 127 ? -5.656 6.590 24.744 1.00 94.12 127 LYS A O 1
ATOM 1084 N N . LYS A 1 128 ? -7.496 7.482 23.792 1.00 95.38 128 LYS A N 1
ATOM 1085 C CA . LYS A 1 128 ? -8.355 7.338 24.975 1.00 95.38 128 LYS A CA 1
ATOM 1086 C C . LYS A 1 128 ? -8.551 5.866 25.339 1.00 95.38 128 LYS A C 1
ATOM 1088 O O . LYS A 1 128 ? -8.321 5.514 26.486 1.00 95.38 128 LYS A O 1
ATOM 1093 N N . TYR A 1 129 ? -8.846 5.013 24.358 1.00 95.19 129 TYR A N 1
ATOM 1094 C CA . TYR A 1 129 ? -9.007 3.574 24.565 1.00 95.19 129 TYR A CA 1
ATOM 1095 C C . TYR A 1 129 ? -7.796 2.934 25.262 1.00 95.19 129 TYR A C 1
ATOM 1097 O O . TYR A 1 129 ? -7.949 2.313 26.311 1.00 95.19 129 TYR A O 1
ATOM 1105 N N . TYR A 1 130 ? -6.579 3.152 24.747 1.00 92.56 130 TYR A N 1
ATOM 1106 C CA . TYR A 1 130 ? -5.374 2.568 25.354 1.00 92.56 130 TYR A CA 1
ATOM 1107 C C . TYR A 1 130 ? -5.004 3.183 26.707 1.00 92.56 130 TYR A C 1
ATOM 1109 O O . TYR A 1 130 ? -4.490 2.482 27.577 1.00 92.56 130 TYR A O 1
ATOM 1117 N N . ARG A 1 131 ? -5.282 4.474 26.919 1.00 93.06 131 ARG A N 1
ATOM 1118 C CA . ARG A 1 131 ? -5.102 5.104 28.232 1.00 93.06 131 ARG A CA 1
ATOM 1119 C C . ARG A 1 131 ? -6.038 4.484 29.271 1.00 93.06 131 ARG A C 1
ATOM 1121 O O . ARG A 1 131 ? -5.596 4.173 30.373 1.00 93.06 131 ARG A O 1
ATOM 1128 N N . ASP A 1 132 ? -7.303 4.295 28.917 1.00 91.62 132 ASP A N 1
ATOM 1129 C CA . ASP A 1 132 ? -8.324 3.790 29.832 1.00 91.62 132 ASP A CA 1
ATOM 1130 C C . ASP A 1 132 ? -8.083 2.284 30.127 1.00 91.62 132 ASP A C 1
ATOM 1132 O O . ASP A 1 132 ? -8.163 1.860 31.282 1.00 91.62 132 ASP A O 1
ATOM 1136 N N . LEU A 1 133 ? -7.632 1.491 29.142 1.00 88.31 133 LEU A N 1
ATOM 1137 C CA . LEU A 1 133 ? -7.127 0.116 29.338 1.00 88.31 133 LEU A CA 1
ATOM 1138 C C . LEU A 1 133 ? -5.930 0.045 30.301 1.00 88.31 133 LEU A C 1
ATOM 1140 O O . LEU A 1 133 ? -5.875 -0.823 31.177 1.00 88.31 133 LEU A O 1
ATOM 1144 N N . GLY A 1 134 ? -4.974 0.968 30.153 1.00 77.75 134 GLY A N 1
ATOM 1145 C CA . GLY A 1 134 ? -3.802 1.061 31.026 1.00 77.75 134 GLY A CA 1
ATOM 1146 C C . GLY A 1 134 ? -4.156 1.433 32.469 1.00 77.75 134 GLY A C 1
ATOM 1147 O O . GLY A 1 134 ? -3.531 0.948 33.404 1.00 77.75 134 GLY A O 1
ATOM 1148 N N . GLN A 1 135 ? -5.198 2.240 32.682 1.00 72.06 135 GLN A N 1
ATOM 1149 C CA . GLN A 1 135 ? -5.693 2.564 34.027 1.00 72.06 135 GLN A CA 1
ATOM 1150 C C . GLN A 1 135 ? -6.501 1.415 34.647 1.00 72.06 135 GLN A C 1
ATOM 1152 O O . GLN A 1 135 ? -6.440 1.196 35.857 1.00 72.06 135 GLN A O 1
ATOM 1157 N N . SER A 1 136 ? -7.217 0.652 33.820 1.00 61.16 136 SER A N 1
ATOM 1158 C CA . SER A 1 136 ? -7.997 -0.517 34.246 1.00 61.16 136 SER A CA 1
ATOM 1159 C C . SER A 1 136 ? -7.103 -1.645 34.770 1.00 61.16 136 SER A C 1
ATOM 1161 O O . SER A 1 136 ? -7.435 -2.296 35.754 1.00 61.16 136 SER A O 1
ATOM 1163 N N . SER A 1 137 ? -5.932 -1.837 34.156 1.00 58.41 137 SER A N 1
ATOM 1164 C CA . SER A 1 137 ? -4.946 -2.844 34.571 1.00 58.41 137 SER A CA 1
ATOM 1165 C C . SER A 1 137 ? -4.150 -2.455 35.827 1.00 58.41 137 SER A C 1
ATOM 1167 O O . SER A 1 137 ? -3.605 -3.331 36.493 1.00 58.41 137 SER A O 1
ATOM 1169 N N . ILE A 1 138 ? -4.132 -1.171 36.206 1.00 53.34 138 ILE A N 1
ATOM 1170 C CA . ILE A 1 138 ? -3.521 -0.690 37.460 1.00 53.34 138 ILE A CA 1
ATOM 1171 C C . ILE A 1 138 ? -4.487 -0.820 38.649 1.00 53.34 138 ILE A C 1
ATOM 1173 O O . ILE A 1 138 ? -4.040 -1.030 39.770 1.00 53.34 138 ILE A O 1
ATOM 1177 N N . ARG A 1 139 ? -5.807 -0.746 38.425 1.00 49.06 139 ARG A N 1
ATOM 1178 C CA . ARG A 1 139 ? -6.830 -0.870 39.486 1.00 49.06 139 ARG A CA 1
ATOM 1179 C C . ARG A 1 139 ? -7.148 -2.308 39.918 1.00 49.06 139 ARG A C 1
ATOM 1181 O O . ARG A 1 139 ? -7.954 -2.492 40.821 1.00 49.06 139 ARG A O 1
ATOM 1188 N N . LEU A 1 140 ? -6.546 -3.308 39.275 1.00 46.75 140 LEU A N 1
ATOM 1189 C CA . LEU A 1 140 ? -6.702 -4.734 39.597 1.00 46.75 140 LEU A CA 1
ATOM 1190 C C . LEU A 1 140 ? -5.501 -5.309 40.378 1.00 46.75 140 LEU A C 1
ATOM 1192 O O . LEU A 1 140 ? -5.313 -6.524 40.391 1.00 46.75 140 LEU A O 1
ATOM 1196 N N . LYS A 1 141 ? -4.679 -4.456 41.000 1.00 39.59 141 LYS A N 1
ATOM 1197 C CA . LYS A 1 141 ? -3.614 -4.857 41.928 1.00 39.59 141 LYS A CA 1
ATOM 1198 C C . LYS A 1 141 ? -3.921 -4.401 43.342 1.00 39.59 141 LYS A C 1
ATOM 1200 O O . LYS A 1 141 ? -4.400 -3.255 43.481 1.00 39.59 141 LYS A O 1
#

Sequence (141 aa):
MWDKIQQLRELIKPLNTFKRRKCWRCGKDLNIYDFLSDNVEYSAKRILGLWQSSMLEFHCCECFKFLKGGELQLIERILNTRKCTYCNEDIDLYSYSKLNNYLKIYELKDIWLNRKSEVFCNSICRKKYYRDLGQSSIRLK

Secondary structure (DSSP, 8-state):
-HHHHHHHHHHHTT-TT---EE-TTT--EE-HHHHHHHTTTS-HHHHHHHHH-TT-----HHHHHHHHHHHHHHHHTT--EEE-TTT--EEEHHHHHHHTTTS-HHHHHHHHH-TTS---SSHHHHHHHHHHHHHHHHTT-

pLDDT: mean 89.95, std 9.49, range [39.59, 97.0]